Protein AF-A0AAU9WZH0-F1 (afdb_monomer)

Secondary structure (DSSP, 8-state):
-HHHHHHHHHHHHT-HHHHHHHHHHHHHH-TTS-HHHHHHHHHHHTTSTTHHHHHHHHTHHHHHHHHHHHHHHGGGTS-HHHHHHHHHHHHHHHSHHHHHHHHHHHHHHHHHHHHHHHTT--

Structure (mmCIF, N/CA/C/O backbone):
data_AF-A0AAU9WZH0-F1
#
_entry.id   AF-A0AAU9WZH0-F1
#
loop_
_atom_site.group_PDB
_atom_site.id
_atom_site.type_symbol
_atom_site.label_atom_id
_atom_site.label_alt_id
_atom_site.label_comp_id
_atom_site.label_asym_id
_atom_site.label_entity_id
_atom_site.label_seq_id
_atom_site.pdbx_PDB_ins_code
_atom_site.Cartn_x
_atom_site.Cartn_y
_atom_site.Cartn_z
_atom_site.occupancy
_atom_site.B_iso_or_equiv
_atom_site.auth_seq_id
_atom_site.auth_comp_id
_atom_site.auth_asym_id
_atom_site.auth_atom_id
_ato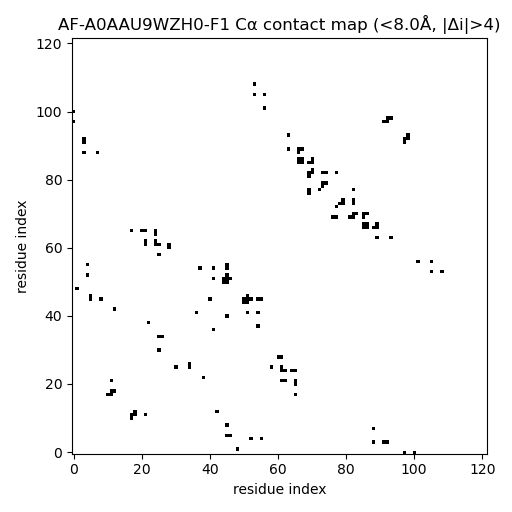m_site.pdbx_PDB_model_num
ATOM 1 N N . MET A 1 1 ? 2.333 -3.335 9.161 1.00 78.94 1 MET A N 1
ATOM 2 C CA . MET A 1 1 ? 1.181 -2.627 8.561 1.00 78.94 1 MET A CA 1
ATOM 3 C C . MET A 1 1 ? 1.425 -1.125 8.413 1.00 78.94 1 MET A C 1
ATOM 5 O O . MET A 1 1 ? 1.657 -0.706 7.293 1.00 78.94 1 MET A O 1
ATOM 9 N N . PHE A 1 2 ? 1.422 -0.308 9.478 1.00 77.81 2 PHE A N 1
ATOM 10 C CA . PHE A 1 2 ? 1.530 1.161 9.338 1.00 77.81 2 PHE A CA 1
ATOM 11 C C . PHE A 1 2 ? 2.811 1.645 8.641 1.00 77.81 2 PHE A C 1
ATOM 13 O O . PHE A 1 2 ? 2.747 2.557 7.824 1.00 77.81 2 PHE A O 1
ATOM 20 N N . ASN A 1 3 ? 3.954 0.998 8.900 1.00 81.56 3 ASN A N 1
ATOM 21 C CA . ASN A 1 3 ? 5.198 1.299 8.181 1.00 81.56 3 ASN A CA 1
ATOM 22 C C . ASN A 1 3 ? 5.055 1.025 6.678 1.00 81.56 3 ASN A C 1
ATOM 24 O O . ASN A 1 3 ? 5.400 1.877 5.871 1.00 81.56 3 ASN A O 1
ATOM 28 N N . THR A 1 4 ? 4.466 -0.117 6.313 1.00 84.25 4 THR A N 1
ATOM 29 C CA . THR A 1 4 ? 4.186 -0.496 4.921 1.00 84.25 4 THR A CA 1
ATOM 30 C C . THR A 1 4 ? 3.256 0.504 4.241 1.00 84.25 4 THR A C 1
ATOM 32 O O . THR A 1 4 ? 3.548 0.942 3.136 1.00 84.25 4 THR A O 1
ATOM 35 N N . VAL A 1 5 ? 2.168 0.908 4.908 1.00 82.69 5 VAL A N 1
ATOM 36 C CA . VAL A 1 5 ? 1.249 1.938 4.397 1.00 82.69 5 VAL A CA 1
ATOM 37 C C . VAL A 1 5 ? 2.020 3.232 4.128 1.00 82.69 5 VAL A C 1
ATOM 39 O O . VAL A 1 5 ? 1.989 3.746 3.015 1.00 82.69 5 VAL A O 1
ATOM 42 N N . GLY A 1 6 ? 2.811 3.697 5.100 1.00 80.75 6 GLY A N 1
ATOM 43 C CA . GLY A 1 6 ? 3.618 4.907 4.945 1.00 80.75 6 GLY A CA 1
ATOM 44 C C . GLY A 1 6 ? 4.708 4.810 3.869 1.00 80.75 6 GLY A C 1
ATOM 45 O O . GLY A 1 6 ? 5.065 5.817 3.266 1.00 80.75 6 GLY A O 1
ATOM 46 N N . GLU A 1 7 ? 5.275 3.632 3.617 1.00 84.44 7 GLU A N 1
ATOM 47 C CA . GLU A 1 7 ? 6.251 3.411 2.539 1.00 84.44 7 GLU A CA 1
ATOM 48 C C . GLU A 1 7 ? 5.600 3.409 1.157 1.00 84.44 7 GLU A C 1
ATOM 50 O O . GLU A 1 7 ? 6.088 4.090 0.253 1.00 84.44 7 GLU A O 1
ATOM 55 N N . VAL A 1 8 ? 4.485 2.690 1.004 1.00 83.81 8 VAL A N 1
ATOM 56 C CA . VAL A 1 8 ? 3.719 2.631 -0.247 1.00 83.81 8 VAL A CA 1
ATOM 57 C C . VAL A 1 8 ? 3.250 4.027 -0.631 1.00 83.81 8 VAL A C 1
ATOM 59 O O . VAL A 1 8 ? 3.510 4.465 -1.751 1.00 83.81 8 VAL A O 1
ATOM 62 N N . THR A 1 9 ? 2.665 4.766 0.310 1.00 79.88 9 THR A N 1
ATOM 63 C CA . THR A 1 9 ? 2.232 6.141 0.072 1.00 79.88 9 THR A CA 1
ATOM 64 C C . THR A 1 9 ? 3.380 7.053 -0.351 1.00 79.88 9 THR A C 1
ATOM 66 O O . THR A 1 9 ? 3.294 7.698 -1.397 1.00 79.88 9 THR A O 1
ATOM 69 N N . ARG A 1 10 ? 4.480 7.088 0.417 1.00 81.38 10 ARG A N 1
ATOM 70 C CA . ARG A 1 10 ? 5.640 7.939 0.095 1.00 81.38 10 ARG A CA 1
ATOM 71 C C . ARG A 1 10 ? 6.215 7.629 -1.286 1.00 81.38 10 ARG A C 1
ATOM 73 O O . ARG A 1 10 ? 6.728 8.516 -1.960 1.00 81.38 10 ARG A O 1
ATOM 80 N N . SER A 1 11 ? 6.113 6.379 -1.739 1.00 80.94 11 SER A N 1
ATOM 81 C CA . SER A 1 11 ? 6.593 5.990 -3.067 1.00 80.94 11 SER A CA 1
ATOM 82 C C . SER A 1 11 ? 5.852 6.685 -4.219 1.00 80.94 11 SER A C 1
ATOM 84 O O . SER A 1 11 ? 6.459 6.901 -5.274 1.00 80.94 11 SER A O 1
ATOM 86 N N . PHE A 1 12 ? 4.577 7.041 -4.020 1.00 79.88 12 PHE A N 1
ATOM 87 C CA . PHE A 1 12 ? 3.779 7.807 -4.978 1.00 79.88 12 PHE A CA 1
ATOM 88 C C . PHE A 1 12 ? 4.099 9.300 -4.897 1.00 79.88 12 PHE A C 1
ATOM 90 O O . PHE A 1 12 ? 4.285 9.928 -5.933 1.00 79.88 12 PHE A O 1
ATOM 97 N N . GLU A 1 13 ? 4.259 9.840 -3.687 1.00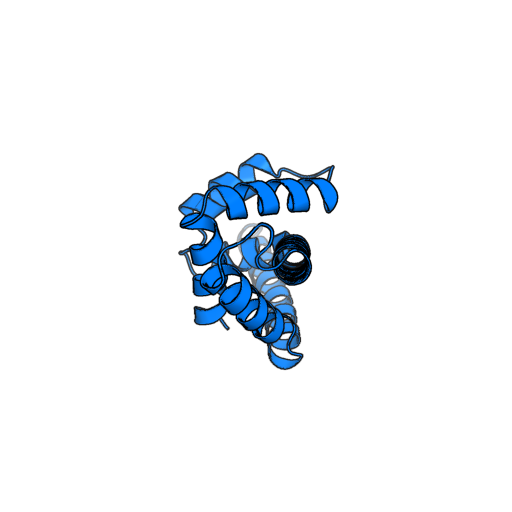 74.75 13 GLU A N 1
ATOM 98 C CA . GLU A 1 13 ? 4.598 11.251 -3.454 1.00 74.75 13 GLU A CA 1
ATOM 99 C C . GLU A 1 13 ? 5.946 11.643 -4.081 1.00 74.75 13 GLU A C 1
ATOM 101 O O . GLU A 1 13 ? 6.059 12.659 -4.762 1.00 74.75 13 GLU A O 1
ATOM 106 N N . TYR A 1 14 ? 6.970 10.796 -3.939 1.00 78.06 14 TYR A N 1
ATOM 107 C CA . TYR A 1 14 ? 8.293 11.064 -4.512 1.00 78.06 14 TYR A CA 1
ATOM 108 C C . TYR A 1 14 ? 8.369 10.877 -6.036 1.00 78.06 14 TYR A C 1
ATOM 110 O O . TYR A 1 14 ? 9.433 11.075 -6.626 1.00 78.06 14 TYR A O 1
ATOM 118 N N . SER A 1 15 ? 7.287 10.459 -6.701 1.00 79.69 15 SER A N 1
ATOM 119 C CA . SER A 1 15 ? 7.297 10.193 -8.138 1.00 79.69 15 SER A CA 1
ATOM 120 C C . SER A 1 15 ? 6.033 10.719 -8.823 1.00 79.69 15 SER A C 1
ATOM 122 O O . SER A 1 15 ? 5.042 9.989 -8.918 1.00 79.69 15 SER A O 1
ATOM 124 N N . PRO A 1 16 ? 6.095 11.918 -9.438 1.00 80.50 16 PRO A N 1
ATOM 125 C CA . PRO A 1 16 ? 4.957 12.520 -10.141 1.00 80.50 16 PRO A CA 1
ATOM 126 C C . PRO A 1 16 ? 4.351 11.606 -11.215 1.00 80.50 16 PRO A C 1
ATOM 128 O O . PRO A 1 16 ? 3.148 11.604 -11.451 1.00 80.50 16 PRO A O 1
ATOM 131 N N . LYS A 1 17 ? 5.184 10.768 -11.848 1.00 85.19 17 LYS A N 1
ATOM 132 C CA . LYS A 1 17 ? 4.742 9.781 -12.841 1.00 85.19 17 LYS A CA 1
ATOM 133 C C . LYS A 1 17 ? 3.889 8.665 -12.220 1.00 85.19 17 LYS A C 1
ATOM 135 O O . LYS A 1 17 ? 2.905 8.248 -12.825 1.00 85.19 17 LYS A O 1
ATOM 140 N N . LYS A 1 18 ? 4.263 8.163 -11.036 1.00 81.44 18 LYS A N 1
ATOM 141 C CA . LYS A 1 18 ? 3.479 7.140 -10.320 1.00 81.44 18 LYS A CA 1
ATOM 142 C C . LYS A 1 18 ? 2.202 7.743 -9.754 1.00 81.44 18 LYS A C 1
ATOM 144 O O . LYS A 1 18 ? 1.160 7.105 -9.824 1.00 81.44 18 LYS A O 1
ATOM 149 N N . GLU A 1 19 ? 2.282 8.973 -9.255 1.00 80.31 19 GLU A N 1
ATOM 150 C CA . GLU A 1 19 ? 1.117 9.720 -8.796 1.00 80.31 19 GLU A CA 1
ATOM 151 C C . GLU A 1 19 ? 0.099 9.921 -9.926 1.00 80.31 19 GLU A C 1
ATOM 153 O O . GLU A 1 19 ? -1.065 9.582 -9.756 1.00 80.31 19 GLU A O 1
ATOM 158 N N . ALA A 1 20 ? 0.526 10.370 -11.111 1.00 82.56 20 ALA A N 1
ATOM 159 C CA . ALA A 1 20 ? -0.372 10.538 -12.256 1.00 82.56 20 ALA A CA 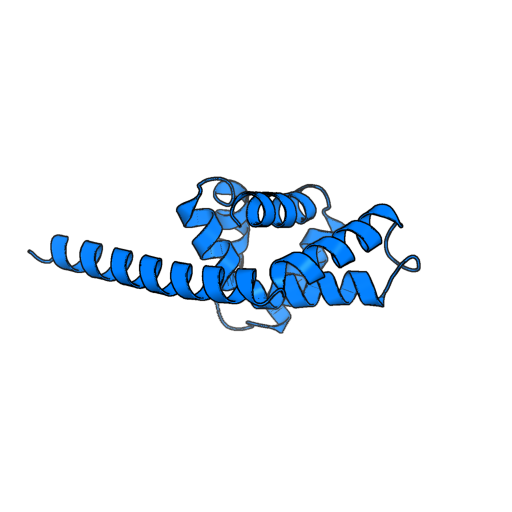1
ATOM 160 C C . ALA A 1 20 ? -1.075 9.226 -12.654 1.00 82.56 20 ALA A C 1
ATOM 162 O O . ALA A 1 20 ? -2.274 9.228 -12.937 1.00 82.56 20 ALA A O 1
ATOM 163 N N . LEU A 1 21 ? -0.352 8.100 -12.625 1.00 84.62 21 LEU A N 1
ATOM 164 C CA . LEU A 1 21 ? -0.934 6.782 -12.881 1.00 84.62 21 LEU A CA 1
ATOM 165 C C . LEU A 1 21 ? -1.933 6.370 -11.788 1.00 84.62 21 LEU A C 1
ATOM 167 O O . LEU A 1 21 ? -2.980 5.813 -12.109 1.00 84.62 21 LEU A O 1
ATOM 171 N N . LEU A 1 22 ? -1.635 6.647 -10.516 1.00 82.88 22 LEU A N 1
ATOM 172 C CA . LEU A 1 22 ? -2.566 6.405 -9.414 1.00 82.88 22 LEU A CA 1
ATOM 173 C C . LEU A 1 22 ? -3.841 7.232 -9.590 1.00 82.88 22 LEU A C 1
ATOM 175 O O . LEU A 1 22 ? -4.930 6.678 -9.539 1.00 82.88 22 LEU A O 1
ATOM 179 N N . VAL A 1 23 ? -3.719 8.528 -9.882 1.00 80.38 23 VAL A N 1
ATOM 180 C CA . VAL A 1 23 ? -4.865 9.414 -10.142 1.00 80.38 23 VAL A CA 1
ATOM 181 C C . VAL A 1 23 ? -5.713 8.897 -11.302 1.00 80.38 23 VAL A C 1
ATOM 183 O O . VAL A 1 23 ? -6.940 8.924 -11.222 1.00 80.38 23 VAL A O 1
ATOM 186 N N . GLN A 1 24 ? -5.082 8.405 -12.371 1.00 83.06 24 GLN A N 1
ATOM 187 C CA . GLN A 1 24 ? -5.803 7.772 -13.472 1.00 83.06 24 GLN A CA 1
ATOM 188 C C . GLN A 1 24 ? -6.563 6.529 -12.989 1.00 83.06 24 GLN A C 1
ATOM 190 O O . GLN A 1 24 ? -7.759 6.418 -13.233 1.00 83.06 24 GLN A O 1
ATOM 195 N N . LYS A 1 25 ? -5.906 5.623 -12.256 1.00 83.25 25 LYS A N 1
ATOM 196 C CA . LYS A 1 25 ? -6.542 4.393 -11.762 1.00 83.25 25 LYS A CA 1
ATOM 197 C C . LYS A 1 25 ? -7.662 4.650 -10.765 1.00 83.25 25 LYS A C 1
ATOM 199 O O . LYS A 1 25 ? -8.661 3.945 -10.791 1.00 83.25 25 LYS A O 1
ATOM 204 N N . VAL A 1 26 ? -7.540 5.687 -9.947 1.00 78.62 26 VAL A N 1
ATOM 205 C CA . VAL A 1 26 ? -8.616 6.145 -9.067 1.00 78.62 26 VAL A CA 1
ATOM 206 C C . VAL A 1 26 ? -9.847 6.559 -9.883 1.00 78.62 26 VAL A C 1
ATOM 208 O O . VAL A 1 26 ? -10.951 6.135 -9.557 1.00 78.62 26 VAL A O 1
ATOM 211 N N . LYS A 1 27 ? -9.666 7.312 -10.979 1.00 77.19 27 LYS A N 1
ATOM 212 C CA . LYS A 1 27 ? -10.770 7.686 -11.884 1.00 77.19 27 LYS A CA 1
ATOM 213 C C . LYS A 1 27 ? -11.387 6.480 -12.595 1.00 77.19 27 LYS A C 1
ATOM 215 O O . LYS A 1 27 ? -12.599 6.456 -12.779 1.00 77.19 27 LYS A O 1
ATOM 220 N N . ASP A 1 28 ? -10.564 5.501 -12.978 1.00 79.06 28 ASP A N 1
ATOM 221 C CA . ASP A 1 28 ? -11.019 4.270 -13.637 1.00 79.06 28 ASP A CA 1
ATOM 222 C C . ASP A 1 28 ? -11.873 3.401 -12.688 1.00 79.06 28 ASP A C 1
ATOM 224 O O . ASP A 1 28 ? -12.849 2.793 -13.120 1.00 79.06 28 ASP A O 1
ATOM 228 N N . VAL A 1 29 ? -11.504 3.332 -11.402 1.00 71.50 29 VAL A N 1
ATOM 229 C CA . VAL A 1 29 ? -12.163 2.484 -10.388 1.00 71.50 29 VAL A CA 1
ATOM 230 C C . VAL A 1 29 ? -13.383 3.169 -9.761 1.00 71.50 29 VAL A C 1
ATOM 232 O O . VAL A 1 29 ? -14.364 2.501 -9.446 1.00 71.50 29 VAL A O 1
ATOM 235 N N . CYS A 1 30 ? -13.359 4.494 -9.588 1.00 66.12 30 CYS A N 1
ATOM 236 C CA . CYS A 1 30 ? -14.455 5.236 -8.966 1.00 66.12 30 CYS A CA 1
ATOM 237 C C . CYS A 1 30 ? -14.772 6.538 -9.731 1.00 66.12 30 CYS A C 1
ATOM 239 O O . CYS A 1 30 ? -14.270 7.609 -9.378 1.00 66.12 30 CYS A O 1
ATOM 241 N N . PRO A 1 31 ? -15.625 6.482 -10.771 1.00 59.97 31 PRO A N 1
ATOM 242 C CA . PRO A 1 31 ? -15.959 7.656 -11.578 1.00 59.97 31 PRO A CA 1
ATOM 243 C C . PRO A 1 31 ? -16.873 8.680 -10.871 1.00 59.97 31 PRO A C 1
ATOM 245 O O . PRO A 1 31 ? -16.899 9.837 -11.285 1.00 59.97 31 PRO A O 1
ATOM 248 N N . GLU A 1 32 ? -17.601 8.300 -9.808 1.00 54.94 32 GLU A N 1
ATOM 249 C CA . GLU A 1 32 ? -18.674 9.128 -9.213 1.00 54.94 32 GLU A CA 1
ATOM 250 C C . GLU A 1 32 ? -18.336 9.880 -7.907 1.00 54.94 32 GLU A C 1
ATOM 252 O O . GLU A 1 32 ? -19.159 10.666 -7.440 1.00 54.94 32 GLU A O 1
ATOM 257 N N . PHE A 1 33 ? -17.158 9.727 -7.291 1.00 49.22 33 PHE A N 1
ATOM 258 C CA . PHE A 1 33 ? -16.939 10.263 -5.935 1.00 49.22 33 PHE A CA 1
ATOM 259 C C . PHE A 1 33 ? -15.739 11.205 -5.824 1.00 49.22 33 PHE A C 1
ATOM 261 O O . PHE A 1 33 ? -14.634 10.794 -6.135 1.00 49.22 33 PHE A O 1
ATOM 268 N N . HIS A 1 34 ? -15.965 12.448 -5.358 1.00 50.88 34 HIS A N 1
ATOM 269 C CA . HIS A 1 34 ? -15.107 13.365 -4.563 1.00 50.88 34 HIS A CA 1
ATOM 270 C C . HIS A 1 34 ? -13.552 13.306 -4.668 1.00 50.88 34 HIS A C 1
ATOM 272 O O . HIS A 1 34 ? -12.855 13.803 -3.780 1.00 50.88 34 HIS A O 1
ATOM 278 N N . CYS A 1 35 ? -12.976 12.775 -5.750 1.00 52.34 35 CYS A N 1
ATO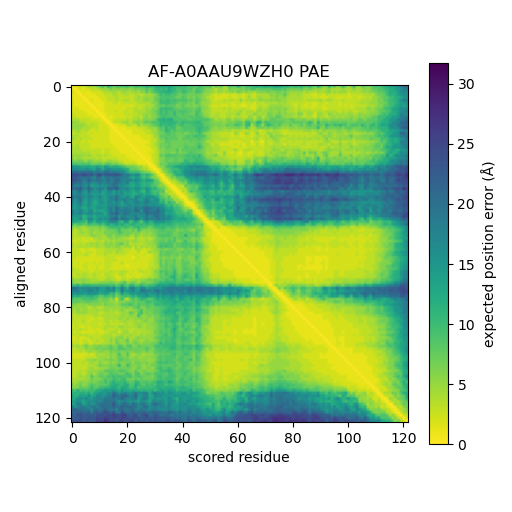M 279 C CA . CYS A 1 35 ? -11.566 12.379 -5.856 1.00 52.34 35 CYS A CA 1
ATOM 280 C C . CYS A 1 35 ? -10.583 13.537 -5.678 1.00 52.34 35 CYS A C 1
ATOM 282 O O . CYS A 1 35 ? -9.480 13.344 -5.173 1.00 52.34 35 CYS A O 1
ATOM 284 N N . HIS A 1 36 ? -10.990 14.755 -6.040 1.00 48.06 36 HIS A N 1
ATOM 285 C CA . HIS A 1 36 ? -10.156 15.937 -5.857 1.00 48.06 36 HIS A CA 1
ATOM 286 C C . HIS A 1 36 ? -9.897 16.251 -4.380 1.00 48.06 36 HIS A C 1
ATOM 288 O O . HIS A 1 36 ? -8.776 16.610 -4.049 1.00 48.06 36 HIS A O 1
ATOM 294 N N . LYS A 1 37 ? -10.871 16.048 -3.480 1.00 47.62 37 LYS A N 1
ATOM 295 C CA . LYS A 1 37 ? -10.647 16.237 -2.038 1.00 47.62 37 LYS A CA 1
ATOM 296 C C . LYS A 1 37 ? -9.825 15.103 -1.435 1.00 47.62 37 LYS A C 1
ATOM 298 O O . LYS A 1 37 ? -9.010 15.378 -0.576 1.00 47.62 37 LYS A O 1
ATOM 303 N N . LEU A 1 38 ? -9.981 13.860 -1.888 1.00 51.28 38 LEU A N 1
ATOM 304 C CA . LEU A 1 38 ? -9.241 12.706 -1.353 1.00 51.28 38 LEU A CA 1
ATOM 305 C C . LEU A 1 38 ? -7.755 12.703 -1.724 1.00 51.28 38 LEU A C 1
ATOM 307 O O . LEU A 1 38 ? -6.917 12.350 -0.900 1.00 51.28 38 LEU A O 1
ATOM 311 N N . LEU A 1 39 ? -7.417 13.149 -2.933 1.00 55.38 39 LEU A N 1
ATOM 312 C CA . LEU A 1 39 ? -6.025 13.315 -3.358 1.00 55.38 39 LEU A CA 1
ATOM 313 C C . LEU A 1 39 ? -5.354 14.513 -2.663 1.00 55.38 39 LEU A C 1
ATOM 315 O O . LEU A 1 39 ? -4.187 14.424 -2.283 1.00 55.38 39 LEU A O 1
ATOM 319 N N . ASP A 1 40 ? -6.098 15.602 -2.451 1.00 52.44 40 ASP A N 1
ATOM 320 C CA . ASP A 1 40 ? -5.598 16.842 -1.837 1.00 52.44 40 ASP A CA 1
ATOM 321 C C . ASP A 1 40 ? -5.502 16.744 -0.297 1.00 52.44 40 ASP A C 1
ATOM 323 O O . ASP A 1 40 ? -4.480 17.095 0.298 1.00 52.44 40 ASP A O 1
ATOM 327 N N . VAL A 1 41 ? -6.513 16.145 0.349 1.00 48.59 41 VAL A N 1
ATOM 328 C CA . VAL A 1 41 ? -6.489 15.754 1.773 1.00 48.59 41 VAL A CA 1
ATOM 329 C C . VAL A 1 41 ? -5.463 14.654 1.995 1.00 48.59 41 VAL A C 1
ATOM 331 O O . VAL A 1 41 ? -4.704 14.731 2.952 1.00 48.59 41 VAL A O 1
ATOM 334 N N . GLY A 1 42 ? -5.368 13.674 1.091 1.00 53.00 42 GLY A N 1
ATOM 335 C CA . GLY A 1 42 ? -4.303 12.684 1.101 1.00 53.00 42 GLY A CA 1
ATOM 336 C C . GLY A 1 42 ? -2.950 13.377 1.224 1.00 53.00 42 GLY A C 1
ATOM 337 O O . GLY A 1 42 ? -2.299 13.226 2.256 1.00 53.00 42 GLY A O 1
ATOM 338 N N . ARG A 1 43 ? -2.548 14.194 0.238 1.00 51.41 43 ARG A N 1
ATOM 339 C CA . ARG A 1 43 ? -1.240 14.887 0.207 1.00 51.41 43 ARG A CA 1
ATOM 340 C C . ARG A 1 43 ? -0.846 15.573 1.524 1.00 51.41 43 ARG A C 1
ATOM 342 O O . ARG A 1 43 ? 0.335 15.600 1.844 1.00 51.41 43 ARG A O 1
ATOM 349 N N . THR A 1 44 ? -1.803 16.088 2.295 1.00 50.72 44 THR A N 1
ATOM 350 C CA . THR A 1 44 ? -1.555 16.767 3.579 1.00 50.72 44 THR A CA 1
ATOM 351 C C . THR A 1 44 ? -1.744 15.878 4.820 1.00 50.72 44 THR A C 1
ATOM 353 O O . THR A 1 44 ? -1.183 16.188 5.872 1.00 50.72 44 THR A O 1
ATOM 356 N N . HIS A 1 45 ? -2.460 14.750 4.717 1.00 49.56 45 HIS A N 1
ATOM 357 C CA . HIS A 1 45 ? -2.871 13.920 5.860 1.00 49.56 45 HIS A CA 1
ATOM 358 C C . HIS A 1 45 ? -2.448 12.444 5.820 1.00 49.56 45 HIS A C 1
ATOM 360 O O . HIS A 1 45 ? -2.619 11.772 6.838 1.00 49.56 45 HIS A O 1
ATOM 366 N N . TRP A 1 46 ? -1.821 11.918 4.754 1.00 53.06 46 TRP A N 1
ATOM 367 C CA . TRP A 1 46 ? -1.357 10.512 4.739 1.00 53.06 46 TRP A CA 1
ATOM 368 C C . TRP A 1 46 ? -0.443 10.156 5.936 1.00 53.06 46 TRP A C 1
ATOM 370 O O . TRP A 1 46 ? -0.323 8.992 6.317 1.00 53.06 46 TRP A O 1
ATOM 380 N N . ILE A 1 47 ? 0.209 11.159 6.534 1.00 48.94 47 ILE A N 1
ATOM 381 C CA . ILE A 1 47 ? 1.164 11.022 7.643 1.00 48.94 47 ILE A CA 1
ATOM 382 C C . ILE A 1 47 ? 0.463 11.032 9.021 1.00 48.94 47 ILE A C 1
ATOM 384 O O . ILE A 1 47 ? 1.023 10.543 10.008 1.00 48.94 47 ILE A O 1
ATOM 388 N N . GLN A 1 48 ? -0.784 11.509 9.121 1.00 54.56 48 GLN A N 1
ATOM 389 C CA . GLN A 1 48 ? -1.566 11.439 10.359 1.00 54.56 48 GLN A CA 1
ATOM 390 C C . GLN A 1 48 ? -2.214 10.052 10.458 1.00 54.56 48 GLN A C 1
ATOM 392 O O . GLN A 1 48 ? -3.172 9.743 9.765 1.00 54.56 48 GLN A O 1
ATOM 397 N N . ARG A 1 49 ? -1.642 9.183 11.303 1.00 59.94 49 ARG A N 1
ATOM 398 C CA . ARG A 1 49 ? -1.814 7.710 11.304 1.00 59.94 49 ARG A CA 1
ATOM 399 C C . ARG A 1 49 ? -3.229 7.148 11.093 1.00 59.94 49 ARG A C 1
ATOM 401 O O . ARG A 1 49 ? -3.332 6.043 10.570 1.00 59.94 49 ARG A O 1
ATOM 408 N N . ILE A 1 50 ? -4.280 7.827 11.552 1.00 58.09 50 ILE A N 1
ATOM 409 C CA . ILE A 1 50 ? -5.660 7.350 11.383 1.00 58.09 50 ILE A CA 1
ATOM 410 C C . ILE A 1 50 ? -6.263 7.869 10.075 1.00 58.09 50 ILE A C 1
ATOM 412 O O . ILE A 1 50 ? -6.758 7.064 9.293 1.00 58.09 50 ILE A O 1
ATOM 416 N N . ASP A 1 51 ? -6.142 9.163 9.799 1.00 65.75 51 ASP A N 1
ATOM 417 C CA . ASP A 1 51 ? -6.690 9.779 8.586 1.00 65.75 51 ASP A CA 1
ATOM 418 C C . ASP A 1 51 ? -5.975 9.241 7.333 1.00 65.75 51 ASP A C 1
ATOM 420 O O . ASP A 1 51 ? -6.603 8.915 6.329 1.00 65.75 51 ASP A O 1
ATOM 424 N N . GLY A 1 52 ? -4.661 9.010 7.422 1.00 71.12 52 GLY A N 1
ATOM 425 C CA . GLY A 1 52 ? -3.894 8.361 6.360 1.00 71.12 52 GLY A CA 1
ATOM 426 C C . GLY A 1 52 ? -4.274 6.896 6.124 1.00 71.12 52 GLY A C 1
ATOM 427 O O . GLY A 1 52 ? -4.169 6.414 4.998 1.00 71.12 52 GLY A O 1
ATOM 428 N N . LEU A 1 53 ? -4.753 6.186 7.152 1.00 77.81 53 LEU A N 1
ATOM 429 C CA . LEU A 1 53 ? -5.255 4.820 6.995 1.00 77.81 53 LEU A CA 1
ATOM 430 C C . LEU A 1 53 ? -6.661 4.798 6.381 1.00 77.81 53 LEU A C 1
ATOM 432 O O . LEU A 1 53 ? -6.935 3.927 5.561 1.00 77.81 53 LEU A O 1
ATOM 436 N N . GLU A 1 54 ? -7.527 5.745 6.750 1.00 76.75 54 GLU A N 1
ATOM 437 C CA . GLU A 1 54 ? -8.850 5.928 6.137 1.00 76.75 54 GLU A CA 1
ATOM 438 C C . GLU A 1 54 ? -8.708 6.194 4.626 1.00 76.75 54 GLU A C 1
ATOM 440 O O . GLU A 1 54 ? -9.294 5.473 3.821 1.00 76.75 54 GLU A O 1
ATOM 445 N N . VAL A 1 55 ? -7.817 7.111 4.229 1.00 76.38 55 VAL A N 1
ATOM 446 C CA . VAL A 1 55 ? -7.520 7.385 2.810 1.00 76.38 55 VAL A CA 1
ATOM 447 C C . VAL A 1 55 ? -6.909 6.167 2.104 1.00 76.38 55 VAL A C 1
ATOM 449 O O . VAL A 1 55 ? -7.306 5.829 0.990 1.00 76.38 55 VAL A O 1
ATOM 452 N N . PHE A 1 56 ? -5.965 5.462 2.739 1.00 82.06 56 PHE A N 1
ATOM 453 C CA . PHE A 1 56 ? -5.368 4.255 2.155 1.00 82.06 56 PHE A CA 1
ATOM 454 C C . PHE A 1 56 ? -6.407 3.148 1.921 1.00 82.06 56 PHE A C 1
ATOM 456 O O . PHE A 1 56 ? -6.338 2.452 0.911 1.00 82.06 56 PHE A O 1
ATOM 463 N N . LEU A 1 57 ? -7.367 2.987 2.838 1.00 83.69 57 LEU A N 1
ATOM 464 C CA . LEU A 1 57 ? -8.471 2.034 2.716 1.00 83.69 57 LEU A CA 1
ATOM 465 C C . LEU A 1 57 ? -9.389 2.369 1.541 1.00 83.69 57 LEU A C 1
ATOM 467 O O . LEU A 1 57 ? -9.771 1.471 0.796 1.00 83.69 57 LEU A O 1
ATOM 471 N N . GLU A 1 58 ? -9.734 3.643 1.375 1.00 80.06 58 GLU A N 1
ATOM 472 C CA . GLU A 1 58 ? -10.586 4.102 0.274 1.00 80.06 58 GLU A CA 1
ATOM 473 C C . GLU A 1 58 ? -9.909 3.942 -1.091 1.00 80.06 58 GLU A C 1
ATOM 475 O O . GLU A 1 58 ? -10.565 3.606 -2.073 1.00 80.06 58 GLU A O 1
ATOM 480 N N . LEU A 1 59 ? -8.588 4.123 -1.151 1.00 82.62 59 LEU A N 1
ATOM 481 C CA . LEU A 1 59 ? -7.810 4.033 -2.389 1.00 82.62 59 LEU A CA 1
ATOM 482 C C . LEU A 1 59 ? -7.195 2.647 -2.633 1.00 82.62 59 LEU A C 1
ATOM 484 O O . LEU A 1 59 ? -6.450 2.481 -3.601 1.00 82.62 59 LEU A O 1
ATOM 488 N N . PHE A 1 60 ? -7.474 1.656 -1.782 1.00 87.69 60 PHE A N 1
ATOM 489 C CA . PHE A 1 60 ? -6.753 0.381 -1.775 1.00 87.69 60 PHE A CA 1
ATOM 490 C C . PHE A 1 60 ? -6.779 -0.332 -3.134 1.00 87.69 60 PHE A C 1
ATOM 492 O O . PHE A 1 60 ? -5.730 -0.732 -3.637 1.00 87.69 60 PHE A O 1
ATOM 499 N N . GLU A 1 61 ? -7.949 -0.429 -3.768 1.00 87.81 61 GLU A N 1
ATOM 500 C CA . GLU A 1 61 ? -8.094 -1.070 -5.082 1.00 87.81 61 GLU A CA 1
ATOM 501 C C . GLU A 1 61 ? -7.288 -0.350 -6.170 1.00 87.81 61 GLU A C 1
ATOM 503 O O . GLU A 1 61 ? -6.574 -0.987 -6.948 1.00 87.81 61 GLU A O 1
ATOM 508 N N . ALA A 1 62 ? -7.328 0.986 -6.186 1.00 85.81 62 ALA A N 1
ATOM 509 C CA . ALA A 1 62 ? -6.558 1.783 -7.134 1.00 85.81 62 ALA A CA 1
ATOM 510 C C . ALA A 1 62 ? -5.046 1.625 -6.910 1.00 85.81 62 ALA A C 1
ATOM 512 O O . ALA A 1 62 ? -4.298 1.472 -7.875 1.00 85.81 62 ALA A O 1
ATOM 513 N N . ILE A 1 63 ? -4.594 1.588 -5.650 1.00 89.19 63 ILE A N 1
ATOM 514 C CA . ILE A 1 63 ? -3.190 1.347 -5.288 1.00 89.19 63 ILE A CA 1
ATOM 515 C C . ILE A 1 63 ? -2.730 -0.021 -5.803 1.00 89.19 63 ILE A C 1
ATOM 517 O O . ILE A 1 63 ? -1.671 -0.114 -6.431 1.00 89.19 63 ILE A O 1
ATOM 521 N N . VAL A 1 64 ? -3.520 -1.074 -5.576 1.00 92.31 64 VAL A N 1
ATOM 522 C CA . VAL A 1 64 ? -3.217 -2.427 -6.065 1.00 92.31 64 VAL A CA 1
ATOM 523 C C . VAL A 1 64 ? -3.115 -2.431 -7.592 1.00 92.31 64 VAL A C 1
ATOM 525 O O . VAL A 1 64 ? -2.089 -2.858 -8.128 1.00 92.31 64 VAL A O 1
ATOM 528 N N . ALA A 1 65 ? -4.099 -1.860 -8.292 1.00 90.25 65 ALA A N 1
ATOM 529 C CA . ALA A 1 65 ? -4.111 -1.785 -9.753 1.00 90.25 65 ALA A CA 1
ATOM 530 C C . ALA A 1 65 ? -2.911 -1.000 -10.320 1.00 90.25 65 ALA A C 1
ATOM 532 O O . ALA A 1 65 ? -2.331 -1.370 -11.350 1.00 90.25 65 ALA A O 1
ATOM 533 N N . THR A 1 66 ? -2.493 0.079 -9.652 1.00 89.88 66 THR A N 1
ATOM 534 C CA . THR A 1 66 ? -1.292 0.836 -10.025 1.00 89.88 66 THR A CA 1
ATOM 535 C C . THR A 1 66 ? -0.029 -0.010 -9.874 1.00 89.88 66 THR A C 1
ATOM 537 O O . THR A 1 66 ? 0.790 -0.049 -10.796 1.00 89.88 66 THR A O 1
ATOM 540 N N . LEU A 1 67 ? 0.137 -0.716 -8.752 1.00 92.31 67 LEU A N 1
ATOM 541 C CA . LEU A 1 67 ? 1.305 -1.570 -8.515 1.00 92.31 67 LEU A CA 1
ATOM 542 C C . LEU A 1 67 ? 1.370 -2.740 -9.505 1.00 92.31 67 LEU A C 1
ATOM 544 O O . LEU A 1 67 ? 2.449 -3.055 -10.010 1.00 92.31 67 LEU A O 1
ATOM 548 N N . GLU A 1 68 ? 0.228 -3.338 -9.844 1.00 92.62 68 GLU A N 1
ATOM 549 C CA . GLU A 1 68 ? 0.132 -4.366 -10.885 1.00 92.62 68 GLU A CA 1
ATOM 550 C C . GLU A 1 68 ? 0.520 -3.829 -12.258 1.00 92.62 68 GLU A C 1
ATOM 552 O O . GLU A 1 68 ? 1.281 -4.478 -12.975 1.00 92.62 68 GLU A O 1
ATOM 557 N N . THR A 1 69 ? 0.069 -2.621 -12.600 1.00 91.19 69 THR A N 1
ATOM 558 C CA . THR A 1 69 ? 0.416 -1.971 -13.869 1.00 91.19 69 THR A CA 1
ATOM 559 C C . THR A 1 69 ? 1.922 -1.720 -13.962 1.00 91.19 69 THR A C 1
ATOM 561 O O . THR A 1 69 ? 2.533 -2.030 -14.986 1.00 91.19 69 THR A O 1
ATOM 564 N N . ILE A 1 70 ? 2.550 -1.209 -12.895 1.00 89.94 70 ILE A N 1
ATOM 565 C CA . ILE A 1 70 ? 4.007 -0.993 -12.840 1.00 89.94 70 ILE A CA 1
ATOM 566 C C . ILE A 1 70 ? 4.751 -2.330 -12.969 1.00 89.94 70 ILE A C 1
ATOM 568 O O . ILE A 1 70 ? 5.692 -2.438 -13.755 1.00 89.94 70 ILE A O 1
ATOM 572 N N . LYS A 1 71 ? 4.295 -3.372 -12.259 1.00 88.38 71 LYS A N 1
ATOM 573 C CA . LYS A 1 71 ? 4.853 -4.730 -12.343 1.00 88.38 71 LYS A CA 1
ATOM 574 C C . LYS A 1 71 ? 4.766 -5.303 -13.763 1.00 88.38 71 LYS A C 1
ATOM 576 O O . LYS A 1 71 ? 5.742 -5.870 -14.241 1.00 88.38 71 LYS A O 1
ATOM 581 N N . ALA A 1 72 ? 3.622 -5.152 -14.428 1.00 86.94 72 ALA A N 1
ATOM 582 C CA . ALA A 1 72 ? 3.362 -5.718 -15.751 1.00 86.94 72 ALA A CA 1
ATOM 583 C C . ALA A 1 72 ? 4.085 -4.971 -16.884 1.00 86.94 72 ALA A C 1
ATOM 585 O O . ALA A 1 72 ? 4.508 -5.586 -17.860 1.00 86.94 72 ALA A O 1
ATOM 586 N N . THR A 1 73 ? 4.243 -3.650 -16.760 1.00 83.38 73 THR A N 1
ATOM 587 C CA . THR A 1 73 ? 4.940 -2.829 -17.770 1.00 83.38 73 THR A CA 1
ATOM 588 C C . THR A 1 73 ? 6.463 -2.849 -17.616 1.00 83.38 73 THR A C 1
ATOM 590 O O . THR A 1 73 ? 7.172 -2.599 -18.593 1.00 83.38 73 THR A 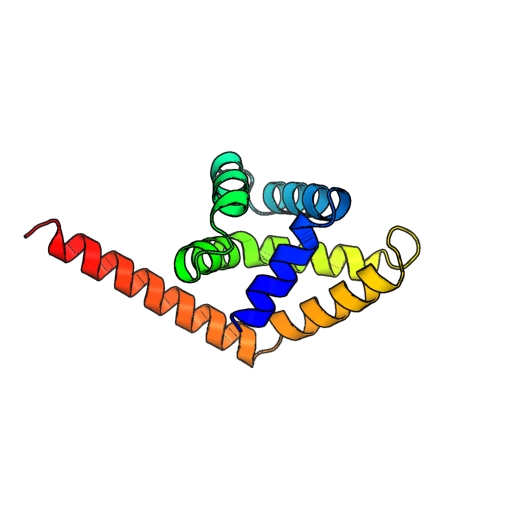O 1
ATOM 593 N N . GLY A 1 74 ? 6.972 -3.221 -16.435 1.00 72.69 74 GLY A N 1
ATOM 594 C CA . GLY A 1 74 ? 8.380 -3.544 -16.195 1.00 72.69 74 GLY A CA 1
ATOM 595 C C . GLY A 1 74 ? 9.365 -2.452 -16.628 1.00 72.69 74 GLY A C 1
ATOM 596 O O . GLY A 1 74 ? 9.047 -1.260 -16.649 1.00 72.69 74 GLY A O 1
ATOM 597 N N . GLU A 1 75 ? 10.577 -2.867 -17.015 1.00 67.38 75 GLU A N 1
ATOM 598 C CA . GLU A 1 75 ? 11.665 -1.952 -17.404 1.00 67.38 75 GLU A CA 1
ATOM 599 C C . GLU A 1 75 ? 11.393 -1.137 -18.678 1.00 67.38 75 GLU A C 1
ATOM 601 O O . GLU A 1 75 ? 12.054 -0.133 -18.933 1.00 67.38 75 GLU A O 1
ATOM 606 N N . ARG A 1 76 ? 10.373 -1.513 -19.464 1.00 72.44 76 ARG A N 1
ATOM 607 C CA . ARG A 1 76 ? 9.992 -0.787 -20.687 1.00 72.44 76 ARG A CA 1
ATOM 608 C C . ARG A 1 76 ? 9.442 0.607 -20.399 1.00 72.44 76 ARG A C 1
ATOM 610 O O . ARG A 1 76 ? 9.438 1.460 -21.280 1.00 72.44 76 ARG A O 1
ATOM 617 N N . SER A 1 77 ? 8.910 0.838 -19.200 1.00 78.94 77 SER A N 1
ATOM 618 C CA . SER A 1 77 ? 8.291 2.117 -18.826 1.00 78.94 77 SER A CA 1
ATOM 619 C C . SER A 1 77 ? 8.709 2.624 -17.446 1.00 78.94 77 SER A C 1
ATOM 621 O O . SER A 1 77 ? 8.468 3.797 -17.135 1.00 78.94 77 SER A O 1
ATOM 623 N N . TRP A 1 78 ? 9.353 1.785 -16.632 1.00 84.25 78 TRP A N 1
ATOM 624 C CA . TRP A 1 78 ? 9.754 2.088 -15.260 1.00 84.25 78 TRP A CA 1
ATOM 625 C C . TRP A 1 78 ? 11.198 1.666 -15.014 1.00 84.25 78 TRP A C 1
ATOM 627 O O . TRP A 1 78 ? 11.679 0.720 -15.613 1.00 84.25 78 TRP A O 1
ATOM 637 N N . ASN A 1 79 ? 11.914 2.349 -14.124 1.00 87.31 79 ASN A N 1
ATOM 638 C CA . ASN A 1 79 ? 13.263 1.906 -13.764 1.00 87.31 79 ASN A CA 1
ATOM 639 C C . ASN A 1 79 ? 13.225 0.631 -12.897 1.00 87.31 79 ASN A C 1
ATOM 641 O O . ASN A 1 79 ? 12.233 0.360 -12.215 1.00 87.31 79 ASN A O 1
ATOM 645 N N . ALA A 1 80 ? 14.328 -0.123 -12.897 1.00 85.81 80 ALA A N 1
ATOM 646 C CA . ALA A 1 80 ? 14.451 -1.393 -12.177 1.00 85.81 80 ALA A CA 1
ATOM 647 C C . ALA A 1 80 ? 14.114 -1.273 -10.677 1.00 85.81 80 ALA A C 1
ATOM 649 O O . ALA A 1 80 ? 13.427 -2.132 -10.124 1.00 85.81 80 ALA A O 1
ATOM 650 N N . ASP A 1 81 ? 14.526 -0.178 -10.025 1.00 87.62 81 ASP A N 1
ATOM 651 C CA . ASP A 1 81 ? 14.211 0.094 -8.615 1.00 87.62 81 ASP A CA 1
ATOM 652 C C . ASP A 1 81 ? 12.700 0.245 -8.378 1.00 87.62 81 ASP A C 1
ATOM 654 O O . ASP A 1 81 ? 12.143 -0.356 -7.459 1.00 87.62 81 ASP A O 1
ATOM 658 N N . SER A 1 82 ? 12.007 0.990 -9.241 1.00 85.31 82 SER A N 1
ATOM 659 C CA . SER A 1 82 ? 10.560 1.195 -9.149 1.00 85.31 82 SER A CA 1
ATOM 660 C C . SER A 1 82 ? 9.789 -0.092 -9.383 1.00 85.31 82 SER A C 1
ATOM 662 O O . SER A 1 82 ? 8.844 -0.360 -8.646 1.00 85.31 82 SER A O 1
ATOM 664 N N . THR A 1 83 ? 10.205 -0.896 -10.360 1.00 88.88 83 THR A N 1
ATOM 665 C CA . THR A 1 83 ? 9.598 -2.202 -10.636 1.00 88.88 83 THR A CA 1
ATOM 666 C C . THR A 1 83 ? 9.804 -3.150 -9.456 1.00 88.88 83 THR A C 1
ATOM 668 O O . THR A 1 83 ? 8.844 -3.744 -8.967 1.00 88.88 83 THR A O 1
ATOM 671 N N . LYS A 1 84 ? 11.029 -3.236 -8.918 1.00 90.69 84 LYS A N 1
ATOM 672 C CA . LYS A 1 84 ? 11.354 -4.084 -7.760 1.00 90.69 84 LYS A CA 1
ATOM 673 C C . LYS A 1 84 ? 10.570 -3.678 -6.510 1.00 90.69 84 LYS A C 1
ATOM 675 O O . LYS A 1 84 ? 10.003 -4.536 -5.835 1.00 90.69 84 LYS A O 1
ATOM 680 N N . LYS A 1 85 ? 10.499 -2.376 -6.215 1.00 90.69 85 LYS A N 1
ATOM 681 C CA . LYS A 1 85 ? 9.698 -1.851 -5.099 1.00 90.69 85 LYS A CA 1
ATOM 682 C C . LYS A 1 85 ? 8.212 -2.117 -5.303 1.00 90.69 85 LYS A C 1
ATOM 684 O O . LYS A 1 85 ? 7.568 -2.582 -4.372 1.00 90.69 85 LYS A O 1
ATOM 689 N N . ALA A 1 86 ? 7.680 -1.911 -6.510 1.00 90.50 86 ALA A N 1
ATOM 690 C CA . ALA A 1 86 ? 6.274 -2.181 -6.802 1.00 90.50 86 ALA A CA 1
ATOM 691 C C . ALA A 1 86 ? 5.911 -3.660 -6.606 1.00 90.50 86 ALA A C 1
ATOM 693 O O . ALA A 1 86 ? 4.887 -3.960 -5.998 1.00 90.50 86 ALA A O 1
ATOM 694 N N . VAL A 1 87 ? 6.779 -4.581 -7.041 1.00 92.31 87 VAL A N 1
ATOM 695 C CA . VAL A 1 87 ? 6.625 -6.022 -6.788 1.00 92.31 87 VAL A CA 1
ATOM 696 C C . VAL A 1 87 ? 6.615 -6.319 -5.289 1.00 92.31 87 VAL A C 1
ATOM 698 O O . VAL A 1 87 ? 5.724 -7.028 -4.823 1.00 92.31 87 VAL A O 1
ATOM 701 N N . SER A 1 88 ? 7.576 -5.774 -4.537 1.00 93.94 88 SER A N 1
ATOM 702 C CA . SER A 1 88 ? 7.675 -5.970 -3.084 1.00 93.94 88 SER A CA 1
ATOM 703 C C . SER A 1 88 ? 6.434 -5.455 -2.349 1.00 93.94 88 SER A C 1
ATOM 705 O O . SER A 1 88 ? 5.824 -6.170 -1.551 1.00 93.94 88 SER A O 1
ATOM 707 N N . TYR A 1 89 ? 6.009 -4.230 -2.666 1.00 93.19 89 TYR A N 1
ATOM 708 C CA . TYR A 1 89 ? 4.824 -3.617 -2.080 1.00 93.19 89 TYR A CA 1
ATOM 709 C C . TYR A 1 89 ? 3.565 -4.402 -2.407 1.00 93.19 89 TYR A C 1
ATOM 711 O O . TYR A 1 89 ? 2.818 -4.712 -1.487 1.00 93.19 89 TYR A O 1
ATOM 719 N N . TYR A 1 90 ? 3.375 -4.797 -3.668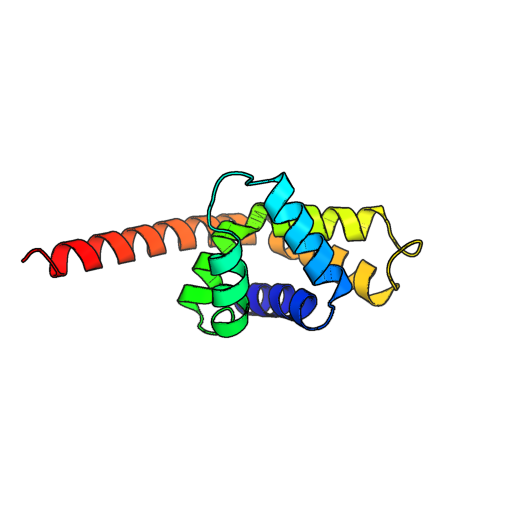 1.00 94.19 90 TYR A N 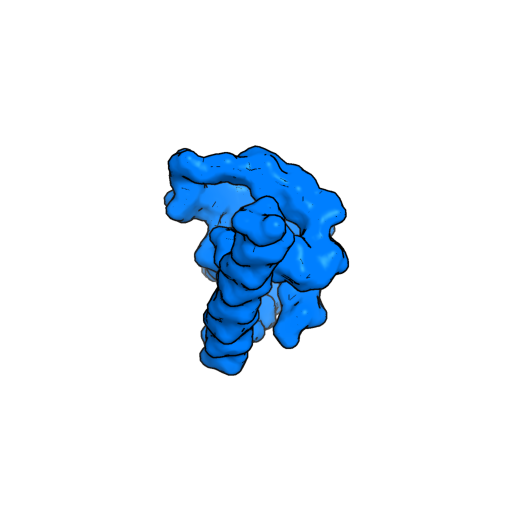1
ATOM 720 C CA . TYR A 1 90 ? 2.240 -5.617 -4.080 1.00 94.19 90 TYR A CA 1
ATOM 721 C C . TYR A 1 90 ? 2.140 -6.902 -3.253 1.00 94.19 90 TYR A C 1
ATOM 723 O O . TYR A 1 90 ? 1.097 -7.167 -2.668 1.00 94.19 90 TYR A O 1
ATOM 731 N N . HIS A 1 91 ? 3.232 -7.664 -3.132 1.00 93.81 91 HIS A N 1
ATOM 732 C CA . HIS A 1 91 ? 3.227 -8.900 -2.342 1.00 93.81 91 HIS A CA 1
ATOM 733 C C . HIS A 1 91 ? 2.946 -8.639 -0.864 1.00 93.81 91 HIS A C 1
ATOM 735 O O . HIS A 1 91 ? 2.248 -9.419 -0.224 1.00 93.81 91 HIS A O 1
ATOM 741 N N . THR A 1 92 ? 3.468 -7.539 -0.321 1.00 93.69 92 THR A N 1
ATOM 742 C CA . THR A 1 92 ? 3.267 -7.192 1.087 1.00 93.69 92 THR A CA 1
ATOM 743 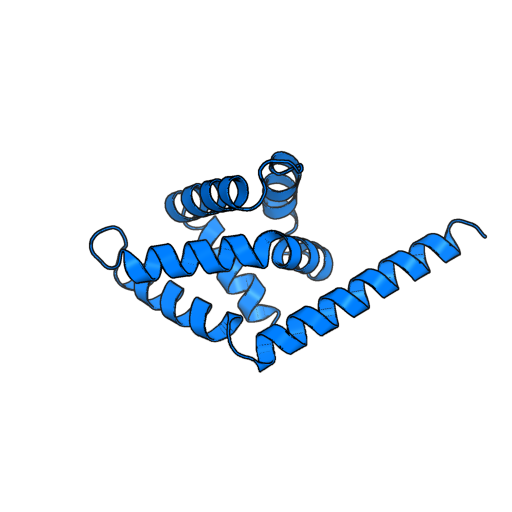C C . THR A 1 92 ? 1.813 -6.810 1.368 1.00 93.69 92 THR A C 1
ATOM 745 O O . THR A 1 92 ? 1.255 -7.266 2.361 1.00 93.69 92 THR A O 1
ATOM 748 N N . ILE A 1 93 ? 1.189 -5.996 0.509 1.00 92.38 93 ILE A N 1
ATOM 749 C CA . ILE A 1 93 ? -0.181 -5.508 0.733 1.00 92.38 93 ILE A CA 1
ATOM 750 C C . ILE A 1 93 ? -1.260 -6.507 0.298 1.00 92.38 93 ILE A C 1
ATOM 752 O O . ILE A 1 93 ? -2.368 -6.462 0.823 1.00 92.38 93 ILE A O 1
ATOM 756 N N . ALA A 1 94 ? -0.947 -7.408 -0.638 1.00 91.38 94 ALA A N 1
ATOM 757 C CA . ALA A 1 94 ? -1.843 -8.479 -1.074 1.00 91.38 94 ALA A CA 1
ATOM 758 C C . ALA A 1 94 ? -1.716 -9.752 -0.217 1.00 91.38 94 ALA A C 1
ATOM 760 O O . ALA A 1 94 ? -2.471 -10.702 -0.413 1.00 91.38 94 ALA A O 1
ATOM 761 N N . ASN A 1 95 ? -0.770 -9.796 0.729 1.00 94.25 95 ASN A N 1
ATOM 762 C CA . ASN A 1 95 ? -0.656 -10.901 1.674 1.00 94.25 95 ASN A CA 1
ATOM 763 C C . ASN A 1 95 ? -1.926 -10.990 2.537 1.00 94.25 95 ASN A C 1
ATOM 765 O O . ASN A 1 95 ? -2.424 -9.975 3.029 1.00 94.25 95 ASN A O 1
ATOM 769 N N . PHE A 1 96 ? -2.406 -12.214 2.757 1.00 90.94 96 PHE A N 1
ATOM 770 C CA . PHE A 1 96 ? -3.540 -12.526 3.621 1.00 90.94 96 PHE A CA 1
ATOM 771 C C . PHE A 1 96 ? -3.496 -11.795 4.970 1.00 90.94 96 PHE A C 1
ATOM 773 O O . PHE A 1 96 ? -4.466 -11.127 5.323 1.00 90.94 96 PHE A O 1
ATOM 780 N N . ASP A 1 97 ? -2.369 -11.837 5.686 1.00 91.88 97 ASP A N 1
ATOM 781 C CA . ASP A 1 97 ? -2.243 -11.196 7.003 1.00 91.88 97 ASP A CA 1
ATOM 782 C C . ASP A 1 97 ? -2.470 -9.685 6.920 1.00 91.88 97 ASP A C 1
ATOM 784 O O . ASP A 1 97 ? -3.112 -9.079 7.784 1.00 91.88 97 ASP A O 1
ATOM 788 N N . PHE A 1 98 ? -1.970 -9.063 5.850 1.00 91.50 98 PHE A N 1
ATOM 789 C CA . PHE A 1 98 ? -2.155 -7.640 5.611 1.00 91.50 98 PHE A CA 1
ATOM 790 C C . PHE A 1 98 ? -3.618 -7.325 5.305 1.00 91.50 98 PHE A C 1
ATOM 792 O O . PHE A 1 98 ? -4.173 -6.413 5.913 1.00 91.50 98 PHE A O 1
ATOM 799 N N . VAL A 1 99 ? -4.254 -8.100 4.423 1.00 91.31 99 VAL A N 1
ATOM 800 C CA . VAL A 1 99 ? -5.663 -7.923 4.042 1.00 91.31 99 VAL A CA 1
ATOM 801 C C . VAL A 1 99 ? -6.590 -8.104 5.245 1.00 91.31 99 VAL A C 1
ATOM 803 O O . VAL A 1 99 ? -7.460 -7.266 5.473 1.00 91.31 99 VAL A O 1
ATOM 806 N N . ILE A 1 100 ? -6.379 -9.133 6.069 1.00 92.06 100 ILE A N 1
ATOM 807 C CA . ILE A 1 100 ? -7.156 -9.337 7.299 1.00 92.06 100 ILE A CA 1
ATOM 808 C C . ILE A 1 100 ? -6.968 -8.164 8.257 1.00 92.06 100 ILE A C 1
ATOM 810 O O . ILE A 1 100 ? -7.952 -7.603 8.740 1.00 92.06 100 ILE A O 1
ATOM 814 N N . THR A 1 101 ? -5.723 -7.741 8.493 1.00 90.81 101 THR A N 1
ATOM 815 C CA . THR A 1 101 ? -5.448 -6.590 9.364 1.00 90.81 101 THR A CA 1
ATOM 816 C C . THR A 1 101 ? -6.130 -5.326 8.829 1.00 90.81 101 THR A C 1
ATOM 818 O O . THR A 1 101 ? -6.734 -4.574 9.592 1.00 90.81 101 THR A O 1
ATOM 821 N N . LEU A 1 102 ? -6.104 -5.119 7.512 1.00 88.50 102 LEU A N 1
ATOM 822 C CA . LEU A 1 102 ? -6.725 -3.983 6.841 1.00 88.50 102 LEU A CA 1
ATOM 823 C C . LEU A 1 102 ? -8.257 -3.985 7.014 1.00 88.50 102 LEU A C 1
ATOM 825 O O . LEU A 1 102 ? -8.836 -2.957 7.371 1.00 88.50 102 LEU A O 1
ATOM 829 N N . ILE A 1 103 ? -8.910 -5.142 6.850 1.00 89.12 103 ILE A N 1
ATOM 830 C CA . ILE A 1 103 ? -10.358 -5.314 7.064 1.00 89.12 103 ILE A CA 1
ATOM 831 C C . ILE A 1 103 ? -10.733 -5.051 8.529 1.00 89.12 103 ILE A C 1
ATOM 833 O O . ILE A 1 103 ? -11.697 -4.330 8.801 1.00 89.12 103 ILE A O 1
ATOM 837 N N . VAL A 1 104 ? -9.961 -5.588 9.478 1.00 90.00 104 VAL A N 1
ATOM 838 C CA . VAL A 1 104 ? -10.176 -5.359 10.916 1.00 90.00 104 VAL A CA 1
ATOM 839 C C . VAL A 1 104 ? -10.043 -3.873 11.246 1.00 90.00 104 VAL A C 1
ATOM 841 O O . VAL A 1 104 ? -10.908 -3.312 11.920 1.00 90.00 104 VAL A O 1
ATOM 844 N N . CYS A 1 105 ? -9.017 -3.200 10.723 1.00 86.25 105 CYS A N 1
ATOM 845 C CA . CYS A 1 105 ? -8.858 -1.762 10.900 1.00 86.25 105 CYS A CA 1
ATOM 846 C C . CYS A 1 105 ? -10.050 -0.975 10.347 1.00 86.25 105 CYS A C 1
ATOM 848 O O . CYS A 1 105 ? -10.554 -0.090 11.037 1.00 86.25 105 CYS A O 1
ATOM 850 N N . ARG A 1 106 ? -10.559 -1.325 9.158 1.00 85.50 106 ARG A N 1
ATOM 851 C CA . ARG A 1 106 ? -11.766 -0.698 8.597 1.00 85.50 106 ARG A CA 1
ATOM 852 C C . ARG A 1 106 ? -12.965 -0.845 9.534 1.00 85.50 106 ARG A C 1
ATOM 854 O O . ARG A 1 106 ? -13.666 0.132 9.790 1.00 85.50 106 ARG A O 1
ATOM 861 N N . ALA A 1 107 ? -13.184 -2.039 10.083 1.00 85.44 107 ALA A N 1
ATOM 862 C CA . ALA A 1 107 ? -14.276 -2.285 11.024 1.00 85.44 107 ALA A CA 1
ATOM 863 C C . ALA A 1 107 ? -14.145 -1.431 12.300 1.00 85.44 107 ALA A C 1
ATOM 865 O O . ALA A 1 107 ? -15.118 -0.812 12.735 1.00 85.44 107 ALA A O 1
ATOM 866 N N . VAL A 1 108 ? -12.937 -1.331 12.864 1.00 84.12 108 VAL A N 1
ATOM 867 C CA . VAL A 1 108 ? -12.655 -0.509 14.055 1.00 84.12 108 VAL A CA 1
ATOM 868 C C . VAL A 1 108 ? -12.866 0.984 13.779 1.00 84.12 108 VAL A C 1
ATOM 870 O O . VAL A 1 108 ? -13.436 1.686 14.616 1.00 84.12 108 VAL A O 1
ATOM 873 N N . LEU A 1 109 ? -12.468 1.480 12.605 1.00 78.75 109 LEU A N 1
ATOM 874 C CA . LEU A 1 109 ? -12.669 2.881 12.216 1.00 78.75 109 LEU A CA 1
ATOM 875 C C . LEU A 1 109 ? -14.158 3.223 12.070 1.00 78.75 109 LEU A C 1
ATOM 877 O O . LEU A 1 109 ? -14.613 4.237 12.600 1.00 78.75 109 LEU A O 1
ATOM 881 N N . VAL A 1 110 ? -14.951 2.332 11.465 1.00 77.31 110 VAL A N 1
ATOM 882 C CA . VAL A 1 110 ? -16.414 2.490 11.386 1.00 77.31 110 VAL A CA 1
ATOM 883 C C . VAL A 1 110 ? -17.048 2.523 12.781 1.00 77.31 110 VAL A C 1
ATOM 885 O O . VAL A 1 110 ? -17.923 3.354 13.043 1.00 77.31 110 VAL A O 1
ATOM 888 N N . LEU A 1 111 ? -16.599 1.663 13.702 1.00 73.06 111 LEU A N 1
ATOM 889 C CA . LEU A 1 111 ? -17.057 1.680 15.097 1.00 73.06 111 LEU A CA 1
ATOM 890 C C . LEU A 1 111 ? -16.697 2.996 15.800 1.00 73.06 111 LEU A C 1
ATOM 892 O O . LEU A 1 111 ? -17.548 3.577 16.477 1.00 73.06 111 LEU A O 1
ATOM 896 N N . ARG A 1 112 ? -15.479 3.514 15.594 1.00 71.31 112 ARG A N 1
ATOM 897 C CA . ARG A 1 112 ? -15.048 4.821 16.119 1.00 71.31 112 ARG A CA 1
ATOM 898 C C . ARG A 1 112 ? -15.977 5.943 15.650 1.00 71.31 112 ARG A C 1
ATOM 900 O O . ARG A 1 112 ? -16.418 6.745 16.474 1.00 71.31 112 ARG A O 1
ATOM 907 N N . CYS A 1 113 ? -16.309 5.983 14.359 1.00 60.28 113 CYS A N 1
ATOM 908 C CA . CYS A 1 113 ? -17.217 6.986 13.797 1.00 60.28 113 CYS A CA 1
ATOM 909 C C . CYS A 1 113 ? -18.623 6.895 14.406 1.00 60.28 113 CYS A C 1
ATOM 911 O O . CYS A 1 113 ? -19.189 7.919 14.788 1.00 60.28 113 CYS A O 1
ATOM 913 N N . LYS A 1 114 ? -19.157 5.679 14.591 1.00 58.44 114 LYS A N 1
ATOM 914 C CA . LYS A 1 114 ? -20.460 5.468 15.247 1.00 58.44 114 LYS A CA 1
ATOM 915 C C . LYS A 1 114 ? -20.478 5.972 16.694 1.00 58.44 114 LYS A C 1
ATOM 917 O O . LYS A 1 114 ? -21.403 6.682 17.073 1.00 58.44 114 LYS A O 1
ATOM 922 N N . ILE A 1 115 ? -19.446 5.674 17.487 1.00 57.22 115 ILE A N 1
ATOM 923 C CA . ILE A 1 115 ? -19.349 6.140 18.883 1.00 57.22 115 ILE A CA 1
ATOM 924 C C . ILE A 1 115 ? -19.248 7.670 18.950 1.00 57.22 115 ILE A C 1
ATOM 926 O O . ILE A 1 115 ? -19.872 8.294 19.808 1.00 57.22 115 ILE A O 1
ATOM 930 N N . LYS A 1 116 ? -18.488 8.290 18.039 1.00 54.41 116 LYS A N 1
ATOM 931 C CA . LYS A 1 116 ? -18.353 9.751 17.972 1.00 54.41 116 LYS A CA 1
ATOM 932 C C . LYS A 1 116 ? -19.685 10.434 17.640 1.00 54.41 116 LYS A C 1
ATOM 934 O O . LYS A 1 116 ? -20.001 11.444 18.257 1.00 54.41 116 LYS A O 1
ATOM 939 N N . MET A 1 117 ? -20.482 9.862 16.734 1.00 52.84 117 MET A N 1
ATOM 940 C CA . MET A 1 117 ? -21.822 10.372 16.413 1.00 52.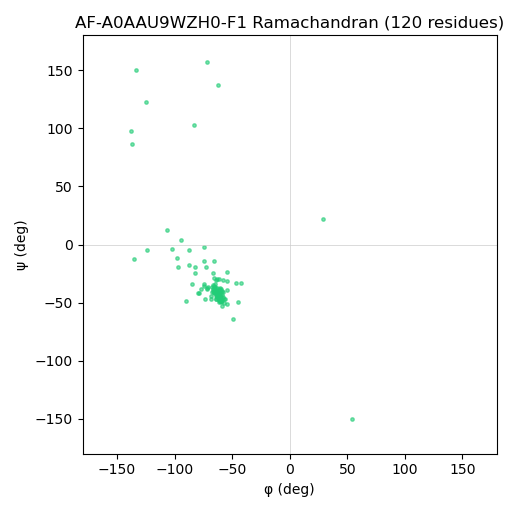84 117 MET A CA 1
ATOM 941 C C . MET A 1 117 ? -22.816 10.210 17.569 1.00 52.84 117 MET A C 1
ATOM 943 O O . MET A 1 117 ? -23.634 11.098 17.791 1.00 52.84 117 MET A O 1
ATOM 947 N N . LEU A 1 118 ? -22.734 9.117 18.334 1.00 52.81 118 LEU A N 1
ATOM 948 C CA . LEU A 1 118 ? -23.596 8.908 19.504 1.00 52.81 118 LEU A CA 1
ATOM 949 C C . LEU A 1 118 ? -23.317 9.924 20.621 1.00 52.81 118 LEU A C 1
ATOM 951 O O . LEU A 1 118 ? -24.254 10.388 21.254 1.00 52.81 118 LEU A O 1
ATOM 955 N N . LYS A 1 119 ? -22.054 10.323 20.817 1.00 55.03 119 LYS A N 1
ATOM 956 C CA . LYS A 1 119 ? -21.668 11.353 21.800 1.00 55.03 119 LYS A CA 1
ATOM 957 C C . LYS A 1 119 ? -22.010 12.791 21.392 1.00 55.03 119 LYS A C 1
ATOM 959 O O . LYS A 1 119 ? -21.894 13.679 22.221 1.00 55.03 119 LYS A O 1
ATOM 964 N N . PHE A 1 120 ? -22.348 13.034 20.125 1.00 45.50 120 PHE A N 1
ATOM 965 C CA . PHE A 1 120 ? -22.691 14.371 19.620 1.00 45.50 120 PHE A CA 1
ATOM 966 C C . PHE A 1 120 ? -24.211 14.608 19.560 1.00 45.50 120 PHE A C 1
ATOM 968 O O . PHE A 1 120 ? -24.646 15.737 19.371 1.00 45.50 120 PHE A O 1
ATOM 975 N N . ASN A 1 121 ? -25.014 13.550 19.719 1.00 47.34 121 ASN A N 1
ATOM 976 C CA . ASN A 1 121 ? -26.482 13.601 19.752 1.00 47.34 121 ASN A CA 1
ATOM 977 C C . ASN A 1 121 ? -27.059 13.403 21.172 1.00 47.34 121 ASN A C 1
ATOM 979 O O . ASN A 1 121 ? -28.257 13.163 21.310 1.00 47.34 121 ASN A O 1
ATOM 983 N N . SER A 1 122 ? -26.215 13.469 22.209 1.00 46.16 122 SER A N 1
ATOM 984 C CA . SER A 1 122 ? -26.577 13.433 23.636 1.00 46.16 122 SER A CA 1
ATOM 985 C C . SER A 1 122 ? -26.110 14.705 24.321 1.00 46.16 122 SER A C 1
ATOM 987 O O . SER A 1 122 ? -26.883 15.262 25.122 1.00 46.16 122 SER A O 1
#

Foldseek 3Di:
DQVLLVVLLVLLVVDVVLVVQLLVLCCVVDVDDDSVCLSVCCVVCLPVRLNVLVSCLSSVVSSLVSLVVLCVCDVVPDPNVSNVVSVVSNCVCVDPVNVVVSVVSVVVVVVVVVVVVVVVVD

Nearest PDB structures (foldseek):
  8qhv-assembly1_0  TM=3.572E-01  e=6.672E+00  Synechocystis sp. PCC 6803

Radius of gyration: 15.5 Å; Cα contacts (8 Å, |Δi|>4): 81; chains: 1; bounding box: 41×29×44 Å

Solvent-accessible surface area (backbone atoms only — not comparable to full-atom values): 6743 Å² total; per-residue (Å²): 106,72,66,56,52,53,48,58,52,49,58,31,73,81,26,71,70,52,36,52,48,34,56,50,35,39,48,74,76,46,79,87,59,72,56,70,56,54,56,55,49,35,78,78,31,50,81,45,75,62,63,19,45,54,51,47,62,76,41,40,69,26,52,52,53,39,28,50,49,44,45,74,52,28,72,85,78,37,55,66,69,56,26,54,49,28,47,53,50,45,55,55,58,68,29,67,72,43,45,52,51,50,52,53,50,51,53,51,52,54,50,52,53,53,54,55,54,56,67,73,77,110

pLDDT: mean 76.3, std 14.89, range [45.5, 94.25]

Mean predicted aligned error: 8.48 Å

Organism: NCBI:txid46732

Sequence (122 aa):
MFNTVGEVTRSFEYSPKKEALLVQKVKDVCPEFHCHKLLDVGRTHWIQRIDGLEVFLELFEAIVATLETIKATGERSWNADSTKKAVSYYHTIANFDFVITLIVCRAVLVLRCKIKMLKFNS